Protein AF-A0A1S2LNT1-F1 (afdb_monomer)

Sequence (65 aa):
MHIISSFEHSAFLELAINKLLNRGFEKEKIVAIPLETPTEQPKFFDTIHRADGFSLFDLSAVIAV

pLDDT: mean 72.77, std 18.63, range [41.75, 95.25]

Secondary structure (DSSP, 8-state):
----------HHHHHHHHHHHHTT--GGG-----SS-------TT-SSGGGSS--HHHHHHHHT-

Organism: NCBI:txid85682

Structure (mmCIF, N/CA/C/O backbone):
data_AF-A0A1S2LNT1-F1
#
_entry.id   AF-A0A1S2LNT1-F1
#
loop_
_atom_site.group_PDB
_atom_site.id
_atom_site.type_symbol
_atom_site.label_atom_id
_atom_site.label_alt_id
_atom_site.label_comp_id
_atom_site.label_asym_id
_atom_site.label_entity_id
_atom_site.label_seq_id
_atom_site.pdbx_PDB_ins_code
_atom_site.Cartn_x
_atom_site.Cartn_y
_atom_site.Cartn_z
_atom_site.occupancy
_atom_site.B_iso_or_equiv
_atom_site.auth_seq_id
_atom_site.auth_comp_id
_atom_site.auth_asym_id
_atom_site.auth_atom_id
_atom_site.pdbx_PDB_model_num
ATOM 1 N N . MET A 1 1 ? -0.737 -1.102 20.273 1.00 83.81 1 MET A N 1
ATOM 2 C CA . MET A 1 1 ? 0.320 -1.791 19.499 1.00 83.81 1 MET A CA 1
ATOM 3 C C . MET A 1 1 ? 0.347 -1.161 18.117 1.00 83.81 1 MET A C 1
ATOM 5 O O . MET A 1 1 ? -0.727 -0.992 17.556 1.00 83.81 1 MET A O 1
ATOM 9 N N . HIS A 1 2 ? 1.517 -0.767 17.612 1.00 86.50 2 HIS A N 1
ATOM 10 C CA . HIS A 1 2 ? 1.664 -0.115 16.305 1.00 86.50 2 HIS A CA 1
ATOM 11 C C . HIS A 1 2 ? 2.515 -0.997 15.388 1.00 86.50 2 HIS A C 1
ATOM 13 O O . HIS A 1 2 ? 3.519 -1.544 15.840 1.00 86.50 2 HIS A O 1
ATOM 19 N N . ILE A 1 3 ? 2.094 -1.150 14.131 1.00 89.62 3 ILE A N 1
ATOM 20 C CA . ILE A 1 3 ? 2.838 -1.866 13.088 1.00 89.62 3 ILE A CA 1
ATOM 21 C C . ILE A 1 3 ? 3.392 -0.805 12.142 1.00 89.62 3 ILE A C 1
ATOM 23 O O . ILE A 1 3 ? 2.631 0.025 11.650 1.00 89.62 3 ILE A O 1
ATOM 27 N N . ILE A 1 4 ? 4.705 -0.820 11.922 1.00 92.25 4 ILE A N 1
ATOM 28 C CA . ILE A 1 4 ? 5.398 0.111 11.029 1.00 92.25 4 ILE A CA 1
ATOM 29 C C . ILE A 1 4 ? 6.126 -0.720 9.978 1.00 92.25 4 ILE A C 1
ATOM 31 O O . ILE A 1 4 ? 6.783 -1.708 10.305 1.00 92.25 4 ILE A O 1
ATOM 35 N N . SER A 1 5 ? 6.002 -0.317 8.721 1.00 91.62 5 SER A N 1
ATOM 36 C CA . SER A 1 5 ? 6.631 -0.965 7.574 1.00 91.62 5 SER A CA 1
ATOM 37 C C . SER A 1 5 ? 6.996 0.092 6.541 1.00 91.62 5 SER A C 1
ATOM 39 O O . SER A 1 5 ? 6.213 1.014 6.321 1.00 91.62 5 SER A O 1
ATOM 41 N N . SER A 1 6 ? 8.159 -0.060 5.912 1.00 92.12 6 SER A N 1
ATOM 42 C CA . SER A 1 6 ? 8.607 0.780 4.800 1.00 92.12 6 SER A CA 1
ATOM 43 C C . SER A 1 6 ? 8.518 -0.004 3.494 1.00 92.12 6 SER A C 1
ATOM 45 O O . SER A 1 6 ? 8.819 -1.199 3.477 1.00 92.12 6 SER A O 1
ATOM 47 N N . PHE A 1 7 ? 8.102 0.665 2.423 1.00 89.06 7 PHE A N 1
ATOM 48 C CA . PHE A 1 7 ? 7.964 0.099 1.087 1.00 89.06 7 PHE A CA 1
ATOM 49 C C . PHE A 1 7 ? 8.380 1.133 0.042 1.00 89.06 7 PHE A C 1
ATOM 51 O O . PHE A 1 7 ? 8.156 2.326 0.235 1.00 89.06 7 PHE A O 1
ATOM 58 N N . GLU A 1 8 ? 8.905 0.651 -1.081 1.00 86.62 8 GLU A N 1
ATOM 59 C CA . GLU A 1 8 ? 9.076 1.456 -2.291 1.00 86.62 8 GLU A CA 1
ATOM 60 C C . GLU A 1 8 ? 7.719 1.882 -2.864 1.00 86.62 8 GLU A C 1
ATOM 62 O O . GLU A 1 8 ? 6.727 1.139 -2.779 1.00 86.62 8 GLU A O 1
ATOM 67 N N . HIS A 1 9 ? 7.680 3.060 -3.491 1.00 82.81 9 HIS A N 1
ATOM 68 C CA . HIS A 1 9 ? 6.477 3.534 -4.165 1.00 82.81 9 HIS A CA 1
ATOM 69 C C . HIS A 1 9 ? 6.078 2.573 -5.297 1.00 82.81 9 HIS A C 1
ATOM 71 O O . HIS A 1 9 ? 6.877 2.245 -6.174 1.00 82.81 9 HIS A O 1
ATOM 77 N N . SER A 1 10 ? 4.834 2.086 -5.276 1.00 84.69 10 SER A N 1
ATOM 78 C CA . SER A 1 10 ? 4.293 1.235 -6.338 1.00 84.69 10 SER A CA 1
ATOM 79 C C . SER A 1 10 ? 2.765 1.194 -6.310 1.00 84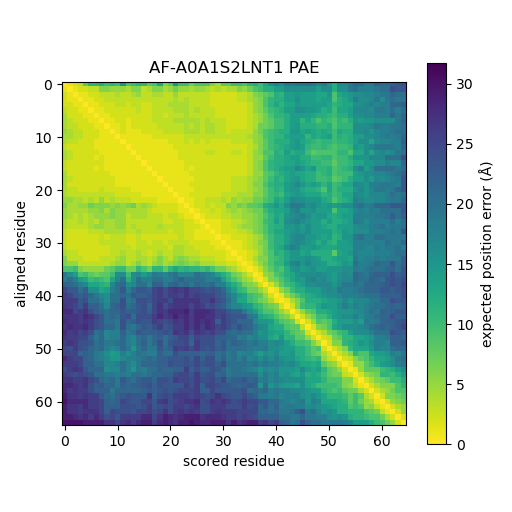.69 10 SER A C 1
ATOM 81 O O . SER A 1 10 ? 2.150 1.248 -5.246 1.00 84.69 10 SER A O 1
ATOM 83 N N . ALA A 1 11 ? 2.138 0.953 -7.463 1.00 85.25 11 ALA A N 1
ATOM 84 C CA . ALA A 1 11 ? 0.685 0.753 -7.547 1.00 85.25 11 ALA A CA 1
ATOM 85 C C . ALA A 1 11 ? 0.185 -0.428 -6.681 1.00 85.25 11 ALA A C 1
ATOM 87 O O . ALA A 1 11 ? -0.957 -0.450 -6.217 1.00 85.25 11 ALA A O 1
ATOM 88 N N . PHE A 1 12 ? 1.039 -1.427 -6.429 1.00 90.62 12 PHE A N 1
ATOM 89 C CA . PHE A 1 12 ? 0.705 -2.544 -5.545 1.00 90.62 12 PHE A CA 1
ATOM 90 C C . PHE A 1 12 ? 0.593 -2.117 -4.080 1.00 90.62 12 PHE A C 1
ATOM 92 O O . PHE A 1 12 ? -0.252 -2.661 -3.364 1.00 90.62 12 PHE A O 1
ATOM 99 N N . LEU A 1 13 ? 1.403 -1.146 -3.645 1.00 90.69 13 LEU A N 1
ATOM 100 C CA . LEU A 1 13 ? 1.329 -0.579 -2.301 1.00 90.69 13 LEU A CA 1
ATOM 101 C C . LEU A 1 13 ? -0.011 0.133 -2.093 1.00 90.69 13 LEU A C 1
ATOM 103 O O . LEU A 1 13 ? -0.701 -0.128 -1.108 1.00 90.69 13 LEU A O 1
ATOM 107 N N . GLU A 1 14 ? -0.433 0.947 -3.058 1.00 89.12 14 GLU A N 1
ATOM 108 C CA . GLU A 1 14 ? -1.735 1.621 -3.015 1.00 89.12 14 GLU A CA 1
ATOM 109 C C . GLU A 1 14 ? -2.898 0.625 -2.985 1.00 89.12 14 GLU A C 1
ATOM 111 O O . GLU A 1 14 ? -3.832 0.752 -2.188 1.00 89.12 14 GLU A O 1
ATOM 116 N N . LEU A 1 15 ? -2.833 -0.422 -3.814 1.00 93.31 15 LEU A N 1
ATOM 117 C CA . LEU A 1 15 ? -3.836 -1.484 -3.819 1.00 93.31 15 LEU A CA 1
ATOM 118 C C . LEU A 1 15 ? -3.882 -2.229 -2.477 1.00 93.31 15 LEU A C 1
ATOM 120 O O . LEU A 1 15 ? -4.964 -2.600 -2.016 1.00 93.31 15 LEU A O 1
ATOM 124 N N . ALA A 1 16 ? -2.731 -2.464 -1.846 1.00 92.62 16 ALA A N 1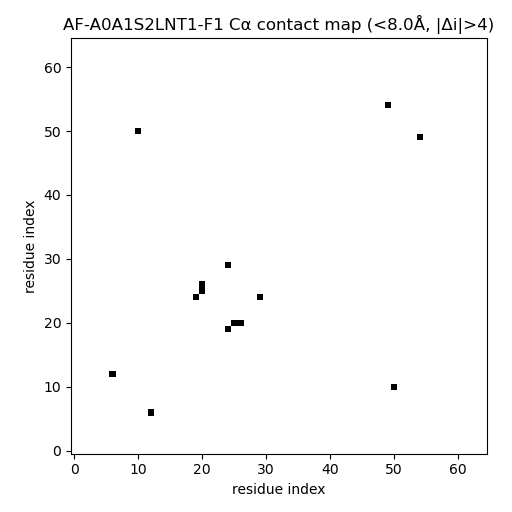
ATOM 125 C CA . ALA A 1 16 ? -2.655 -3.101 -0.537 1.00 92.62 16 ALA A CA 1
ATOM 126 C C . ALA A 1 16 ? -3.303 -2.229 0.549 1.00 92.62 16 ALA A C 1
ATOM 128 O O . ALA A 1 16 ? -4.120 -2.740 1.317 1.00 92.62 16 ALA A O 1
ATOM 129 N N . ILE A 1 17 ? -3.021 -0.921 0.560 1.00 92.06 17 ILE A N 1
ATOM 130 C CA . ILE A 1 17 ? -3.655 0.042 1.474 1.00 92.06 17 ILE A CA 1
ATOM 131 C C . ILE A 1 17 ? -5.176 0.059 1.260 1.00 92.06 17 ILE A C 1
ATOM 133 O O . ILE A 1 17 ? -5.937 -0.075 2.218 1.00 92.06 17 ILE A O 1
ATOM 137 N N . ASN A 1 18 ? -5.638 0.103 0.009 1.00 92.38 18 ASN A N 1
ATOM 138 C CA . ASN A 1 18 ? -7.066 0.042 -0.314 1.00 92.38 18 ASN A CA 1
ATOM 139 C C . ASN A 1 18 ? -7.725 -1.267 0.143 1.00 92.38 18 ASN A C 1
ATOM 141 O O . ASN A 1 18 ? -8.843 -1.261 0.656 1.00 92.38 18 ASN A O 1
ATOM 145 N N . LYS A 1 19 ? -7.036 -2.407 0.018 1.00 95.25 19 LYS A N 1
ATOM 146 C CA . LYS A 1 19 ? -7.532 -3.685 0.550 1.00 95.25 19 LYS A CA 1
ATOM 147 C C . LYS A 1 19 ? -7.647 -3.681 2.072 1.00 95.25 19 LYS A C 1
ATOM 149 O O . LYS A 1 19 ? -8.540 -4.351 2.585 1.00 95.25 19 LYS A O 1
ATOM 154 N N . LEU A 1 20 ? -6.774 -2.970 2.787 1.00 92.56 20 LEU A N 1
ATOM 155 C CA . LEU A 1 20 ? -6.900 -2.802 4.236 1.00 92.56 20 LEU A CA 1
ATOM 156 C C . LEU A 1 20 ? -8.144 -1.977 4.570 1.00 92.56 20 LEU A C 1
ATOM 158 O O . LEU A 1 20 ? -8.981 -2.443 5.337 1.00 92.56 20 LEU A O 1
ATOM 162 N N . LEU A 1 21 ? -8.338 -0.829 3.923 1.00 92.88 21 LEU A N 1
ATOM 163 C CA . LEU A 1 21 ? -9.540 -0.008 4.113 1.00 92.88 21 LEU A CA 1
ATOM 164 C C . LEU A 1 21 ? -10.828 -0.808 3.838 1.00 92.88 21 LEU A C 1
ATOM 166 O O . LEU A 1 21 ? -11.728 -0.854 4.674 1.00 92.88 21 LEU A O 1
ATOM 1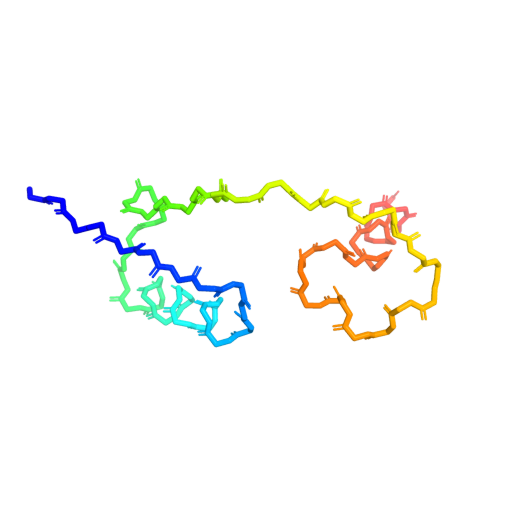70 N N . ASN A 1 22 ? -10.870 -1.555 2.729 1.00 94.06 22 ASN A N 1
ATOM 171 C CA . ASN A 1 22 ? -12.014 -2.400 2.360 1.00 94.06 22 ASN A CA 1
ATOM 172 C C . ASN A 1 22 ? -12.287 -3.551 3.343 1.00 94.06 22 ASN A C 1
ATOM 174 O O . ASN A 1 22 ? -13.392 -4.088 3.371 1.00 94.06 22 ASN A O 1
ATOM 178 N N . ARG A 1 23 ? -11.298 -3.956 4.146 1.00 94.44 23 ARG A N 1
ATOM 179 C CA . ARG A 1 23 ? -11.455 -4.977 5.194 1.00 94.44 23 ARG A CA 1
ATOM 180 C C . ARG A 1 23 ? -11.964 -4.405 6.520 1.00 94.44 23 ARG A C 1
ATOM 182 O O . ARG A 1 23 ? -12.048 -5.151 7.491 1.00 94.44 23 ARG A O 1
ATOM 189 N N . GLY A 1 24 ? -12.312 -3.119 6.562 1.00 91.81 24 GLY A N 1
ATOM 190 C CA . GLY A 1 24 ? -12.867 -2.458 7.742 1.00 91.81 24 GLY A CA 1
ATOM 191 C C . GLY A 1 24 ? -11.823 -1.788 8.632 1.00 91.81 24 GLY A C 1
ATOM 192 O O . GLY A 1 24 ? -12.124 -1.470 9.780 1.00 91.81 24 GLY A O 1
ATOM 193 N N . PHE A 1 25 ? -10.602 -1.570 8.133 1.00 90.94 25 PHE A N 1
ATOM 194 C CA . PHE A 1 25 ? -9.650 -0.717 8.836 1.00 90.94 25 PHE A CA 1
ATOM 195 C C . PHE A 1 25 ? -10.048 0.750 8.648 1.00 90.94 25 PHE A C 1
ATOM 197 O O . PHE A 1 25 ? -10.155 1.237 7.526 1.00 90.94 25 PHE A O 1
ATOM 204 N N . GLU A 1 26 ? -10.263 1.445 9.762 1.00 90.69 26 GLU A N 1
ATOM 205 C CA . GLU A 1 26 ? -10.522 2.886 9.792 1.00 90.69 26 GLU A CA 1
ATOM 206 C C . GLU A 1 26 ? -9.344 3.667 9.199 1.00 90.69 26 GLU A C 1
ATOM 208 O O . GLU A 1 26 ? -8.179 3.383 9.496 1.00 90.69 26 GLU A O 1
ATOM 213 N N . LYS A 1 27 ? -9.647 4.679 8.381 1.00 85.00 27 LYS A N 1
ATOM 214 C CA . LYS A 1 27 ? -8.637 5.511 7.714 1.00 85.00 27 LYS A CA 1
ATOM 215 C C . LYS A 1 27 ? -7.778 6.262 8.730 1.00 85.00 27 LYS A C 1
ATOM 217 O O . LYS A 1 27 ? -6.583 6.426 8.528 1.00 85.00 27 LYS A O 1
ATOM 222 N N . GLU A 1 28 ? -8.370 6.632 9.856 1.00 89.19 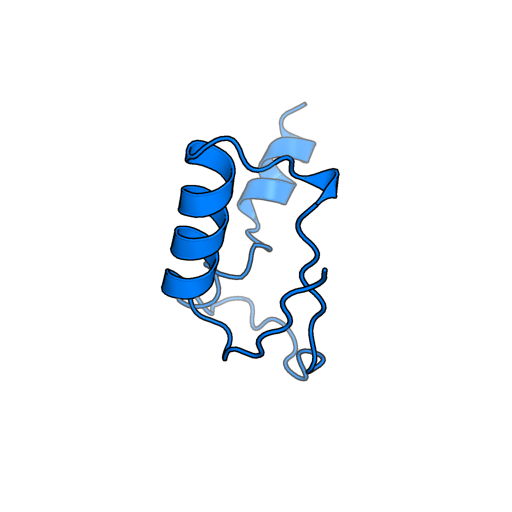28 GLU A N 1
ATOM 223 C CA . GLU A 1 28 ? -7.744 7.310 10.990 1.00 89.19 28 GLU A CA 1
ATOM 224 C C . GLU A 1 28 ? -6.660 6.451 11.663 1.00 89.19 28 GLU A C 1
ATOM 226 O O . GLU A 1 28 ? -5.812 6.970 12.387 1.00 89.19 28 GLU A O 1
ATOM 231 N N . LYS A 1 29 ? -6.673 5.133 11.421 1.00 90.88 29 LYS A N 1
ATOM 232 C CA . LYS A 1 29 ? -5.703 4.170 11.960 1.00 90.88 29 LYS A CA 1
ATOM 233 C C . LYS A 1 29 ? -4.584 3.829 10.973 1.00 90.88 29 LYS A C 1
ATOM 235 O O . LYS A 1 29 ? -3.693 3.058 11.331 1.00 90.88 29 LYS A O 1
ATOM 240 N N . ILE A 1 30 ? -4.611 4.382 9.758 1.00 91.31 30 ILE A N 1
ATOM 241 C CA . ILE A 1 30 ? -3.599 4.161 8.721 1.00 91.31 30 ILE A CA 1
ATOM 242 C C . ILE A 1 30 ? -2.915 5.490 8.408 1.00 91.31 30 ILE A C 1
ATOM 244 O O . ILE A 1 30 ? -3.560 6.465 8.037 1.00 91.31 30 ILE A O 1
ATOM 248 N N . VAL A 1 31 ? -1.589 5.515 8.516 1.00 89.62 31 VAL A N 1
ATOM 249 C CA . VAL A 1 31 ? -0.778 6.685 8.173 1.00 89.62 31 VAL A CA 1
ATOM 250 C C . VAL A 1 31 ? 0.297 6.253 7.186 1.00 89.62 31 VAL A C 1
ATOM 252 O O . VAL A 1 31 ? 1.043 5.312 7.454 1.00 89.62 31 VAL A O 1
ATOM 255 N N . ALA A 1 32 ? 0.369 6.948 6.053 1.00 87.56 32 ALA A N 1
ATOM 256 C CA . ALA A 1 32 ? 1.446 6.822 5.082 1.00 87.56 32 ALA A CA 1
ATOM 257 C C . ALA A 1 32 ? 2.285 8.101 5.127 1.00 87.56 32 ALA A C 1
ATOM 259 O O . ALA A 1 32 ? 1.745 9.201 5.012 1.00 87.56 32 ALA A O 1
ATOM 260 N N . ILE A 1 33 ? 3.593 7.949 5.331 1.00 85.56 33 ILE A N 1
ATOM 261 C CA . ILE A 1 33 ? 4.545 9.060 5.375 1.00 85.56 33 ILE A CA 1
ATOM 262 C C . ILE A 1 33 ? 5.559 8.825 4.254 1.00 85.56 33 ILE A C 1
ATOM 264 O O . ILE A 1 33 ? 6.194 7.768 4.257 1.00 85.56 33 ILE A O 1
ATOM 268 N N . PRO A 1 34 ? 5.719 9.761 3.302 1.00 82.44 34 PRO A N 1
ATOM 269 C CA . PRO A 1 34 ? 6.772 9.658 2.303 1.00 82.44 34 PRO A CA 1
ATOM 270 C C . PRO A 1 34 ? 8.135 9.776 2.993 1.00 82.44 34 PRO A C 1
ATOM 272 O O . PRO A 1 34 ? 8.376 10.722 3.745 1.00 82.44 34 PRO A O 1
ATOM 275 N N . LEU A 1 35 ? 9.011 8.797 2.764 1.00 81.75 35 LEU A N 1
ATOM 276 C CA . LEU A 1 35 ? 10.380 8.798 3.298 1.00 81.75 35 LEU A CA 1
ATOM 277 C C . LEU A 1 35 ? 11.362 9.521 2.373 1.00 81.75 35 LEU A C 1
ATOM 279 O O . LEU A 1 35 ? 12.398 9.999 2.829 1.00 81.75 35 LEU A O 1
ATOM 283 N N . GLU A 1 36 ? 11.007 9.633 1.096 1.00 75.56 36 GLU A N 1
ATOM 284 C CA . GLU A 1 36 ? 11.768 10.344 0.082 1.00 75.56 36 GLU A CA 1
ATOM 285 C C . GLU A 1 36 ? 10.900 11.451 -0.517 1.00 75.56 36 GLU A C 1
ATOM 287 O O . GLU A 1 36 ? 9.726 11.257 -0.837 1.00 75.56 36 GLU A O 1
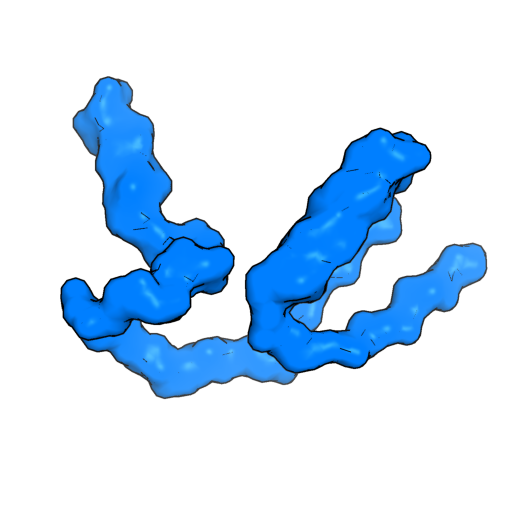ATOM 292 N N . THR A 1 37 ? 11.473 12.644 -0.643 1.00 62.62 37 THR A N 1
ATOM 293 C CA . THR A 1 37 ? 10.880 13.739 -1.416 1.00 62.62 37 THR A CA 1
ATOM 294 C C . THR A 1 37 ? 11.127 13.500 -2.905 1.00 62.62 37 THR A C 1
ATOM 296 O O . THR A 1 37 ? 12.289 13.297 -3.265 1.00 62.62 37 THR A O 1
ATOM 299 N N . PRO A 1 38 ? 10.105 13.596 -3.781 1.00 61.88 38 PRO A N 1
ATOM 300 C CA . PRO A 1 38 ? 10.319 13.513 -5.221 1.00 61.88 38 PRO A CA 1
ATOM 301 C C . PRO A 1 38 ? 11.266 14.634 -5.661 1.00 61.88 38 PRO A C 1
ATOM 303 O O . PRO A 1 38 ? 10.969 15.817 -5.495 1.00 61.88 38 PRO A O 1
ATOM 306 N N . THR A 1 39 ? 12.425 14.270 -6.198 1.00 55.81 39 THR A N 1
ATOM 307 C CA . THR A 1 39 ? 13.436 15.200 -6.725 1.00 55.81 39 THR A CA 1
ATOM 308 C C . THR A 1 39 ? 13.194 15.584 -8.185 1.00 55.81 39 THR A C 1
ATOM 310 O O . THR A 1 39 ? 13.960 16.372 -8.742 1.00 55.81 39 THR A O 1
ATOM 313 N N . GLU A 1 40 ? 12.130 15.085 -8.819 1.00 55.09 40 GLU A N 1
ATOM 314 C CA . GLU A 1 40 ? 11.898 15.286 -10.249 1.00 55.09 40 GLU A CA 1
ATOM 315 C C . GLU A 1 40 ? 10.795 16.311 -10.542 1.00 55.09 40 GLU A C 1
ATOM 317 O O . GLU A 1 40 ? 9.653 16.201 -10.101 1.00 55.09 40 GLU A O 1
ATOM 322 N N . GLN A 1 41 ? 11.157 17.333 -11.324 1.00 50.97 41 GLN A N 1
ATOM 323 C CA . GLN A 1 41 ? 10.212 18.282 -11.908 1.00 50.97 41 GLN A CA 1
ATOM 324 C C . GLN A 1 41 ? 9.254 17.514 -12.832 1.00 50.97 41 GLN A C 1
ATOM 326 O O . GLN A 1 41 ? 9.742 16.749 -13.670 1.00 50.97 41 GLN A O 1
ATOM 331 N N . PRO A 1 42 ? 7.924 17.715 -12.747 1.00 53.12 42 PRO A N 1
ATOM 332 C CA . PRO A 1 42 ? 6.983 16.989 -13.586 1.00 53.12 42 PRO A CA 1
ATOM 333 C C . PRO A 1 42 ? 7.226 17.357 -15.052 1.00 53.12 42 PRO A C 1
ATOM 335 O O . PRO A 1 42 ? 6.891 18.450 -15.514 1.00 53.12 42 PRO A O 1
ATOM 338 N N . LYS A 1 43 ? 7.844 16.444 -15.804 1.00 54.59 43 LYS A N 1
ATOM 339 C CA . LYS A 1 43 ? 7.939 16.557 -17.257 1.00 54.59 43 LYS A CA 1
ATOM 340 C C . LYS A 1 43 ? 6.527 16.368 -17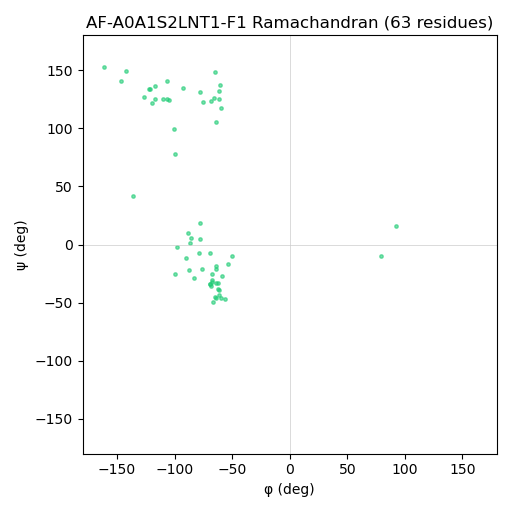.798 1.00 54.59 43 LYS A C 1
ATOM 342 O O . LYS A 1 43 ? 5.903 15.341 -17.561 1.00 54.59 43 LYS A O 1
ATOM 347 N N . PHE A 1 44 ? 6.044 17.353 -18.550 1.00 53.34 44 PHE A N 1
ATOM 348 C CA . PHE A 1 44 ? 4.697 17.438 -19.137 1.00 53.34 44 PHE A CA 1
ATOM 349 C C . PHE A 1 44 ? 4.217 16.195 -19.924 1.00 53.34 44 PHE A C 1
ATOM 351 O O . PHE A 1 44 ? 3.047 16.127 -20.290 1.00 53.34 44 PHE A O 1
ATOM 358 N N . PHE A 1 45 ? 5.091 15.221 -20.190 1.00 51.50 45 PHE A N 1
ATOM 359 C CA . PHE A 1 45 ? 4.823 14.039 -21.005 1.00 51.50 45 PHE A CA 1
ATOM 360 C C . PHE A 1 45 ? 5.368 12.748 -20.388 1.00 51.50 45 PHE A C 1
ATOM 362 O O . PHE A 1 45 ? 5.902 11.906 -21.106 1.00 51.50 45 PHE A O 1
ATOM 369 N N . ASP A 1 46 ? 5.233 12.558 -19.076 1.00 47.06 46 ASP A N 1
ATOM 370 C CA . ASP A 1 46 ? 5.416 11.227 -18.504 1.00 47.06 46 ASP A CA 1
ATOM 371 C C . ASP A 1 46 ? 4.061 10.566 -18.234 1.00 47.06 46 ASP A C 1
ATOM 373 O O . ASP A 1 46 ? 3.349 10.871 -17.281 1.00 47.06 46 ASP A O 1
ATOM 377 N N . THR A 1 47 ? 3.652 9.691 -19.153 1.00 53.62 47 THR A N 1
ATOM 378 C CA . THR A 1 47 ? 2.334 9.032 -19.111 1.00 53.62 47 THR A CA 1
ATOM 379 C C . THR A 1 47 ? 2.317 7.862 -18.115 1.00 53.62 47 THR A C 1
ATOM 381 O O . THR A 1 47 ? 1.252 7.313 -17.840 1.00 53.62 47 THR A O 1
ATOM 384 N N . ILE A 1 48 ? 3.473 7.489 -17.549 1.00 55.97 48 ILE A N 1
ATOM 385 C CA . ILE A 1 48 ? 3.618 6.325 -16.661 1.00 55.97 48 ILE A CA 1
ATOM 386 C C . ILE A 1 48 ? 3.616 6.731 -15.173 1.00 55.97 48 ILE A C 1
ATOM 388 O O . ILE A 1 48 ? 3.131 5.961 -14.349 1.00 55.97 48 ILE A O 1
ATOM 392 N N . HIS A 1 49 ? 3.993 7.969 -14.831 1.00 53.53 49 HIS A N 1
ATOM 393 C CA . HIS A 1 49 ? 3.934 8.521 -13.460 1.00 53.53 49 HIS A CA 1
ATOM 394 C C . HIS A 1 49 ? 2.527 8.958 -12.998 1.00 53.53 49 HIS A C 1
ATOM 396 O O . HIS A 1 49 ? 2.338 9.485 -11.906 1.00 53.53 49 HIS A O 1
ATOM 402 N N . ARG A 1 50 ? 1.490 8.726 -13.811 1.00 51.00 50 ARG A N 1
ATOM 403 C CA . ARG A 1 50 ? 0.102 9.113 -13.500 1.00 51.00 50 ARG A CA 1
ATOM 404 C C . ARG A 1 50 ? -0.529 8.292 -12.357 1.00 51.00 50 ARG A C 1
ATOM 406 O O . ARG A 1 50 ? -1.641 8.601 -11.935 1.00 51.00 50 ARG A O 1
ATOM 413 N N . ALA A 1 51 ? 0.156 7.251 -11.884 1.00 53.59 51 ALA A N 1
ATOM 414 C CA . ALA A 1 51 ? -0.263 6.459 -10.733 1.00 53.59 51 ALA A CA 1
ATOM 415 C C . ALA A 1 51 ? -0.013 7.177 -9.395 1.00 53.59 51 ALA A C 1
ATOM 417 O O . ALA A 1 51 ? -0.725 6.890 -8.448 1.00 53.59 51 ALA A O 1
ATOM 418 N N . ASP A 1 52 ? 0.888 8.166 -9.338 1.00 54.22 52 ASP A N 1
ATOM 419 C CA . ASP A 1 52 ? 1.348 8.800 -8.089 1.00 54.22 52 ASP A CA 1
ATOM 420 C C . ASP A 1 52 ? 0.339 9.823 -7.504 1.00 54.22 52 ASP A C 1
ATOM 422 O O . ASP A 1 52 ? 0.684 10.702 -6.714 1.00 54.22 52 ASP A O 1
ATOM 426 N N . GLY A 1 53 ? -0.931 9.765 -7.921 1.00 52.56 53 GLY A N 1
ATOM 427 C CA . GLY A 1 53 ? -2.022 10.569 -7.358 1.00 52.56 53 GLY A CA 1
ATOM 428 C C . GLY A 1 53 ? -2.116 12.029 -7.825 1.00 52.56 53 GLY A C 1
ATOM 429 O O . GLY A 1 53 ? -3.147 12.655 -7.602 1.00 52.56 53 GLY A O 1
ATOM 430 N N . PHE A 1 54 ? -1.127 12.576 -8.542 1.00 50.66 54 PHE A N 1
ATOM 431 C CA . PHE A 1 54 ? -1.226 13.893 -9.197 1.00 50.66 54 PHE A CA 1
ATOM 432 C C . PHE A 1 54 ? -1.544 13.748 -10.689 1.00 50.66 54 PHE A C 1
ATOM 434 O O . PHE A 1 54 ? -0.691 13.871 -11.566 1.00 50.66 54 PHE A O 1
ATOM 441 N N . SER A 1 55 ? -2.810 13.481 -11.001 1.00 48.34 55 SER A N 1
ATOM 442 C CA . SER A 1 55 ? -3.299 13.473 -12.380 1.00 48.34 55 SER A CA 1
ATOM 443 C C . SER A 1 55 ? -3.866 14.849 -12.739 1.00 48.34 55 SER A C 1
ATOM 445 O O . SER A 1 55 ? -4.694 15.383 -12.010 1.00 48.34 55 SER A O 1
ATOM 447 N N . LEU A 1 56 ? -3.527 15.397 -13.914 1.00 52.12 56 LEU A N 1
ATOM 448 C CA . LEU A 1 56 ? -4.195 16.587 -14.485 1.00 52.12 56 LEU A CA 1
ATOM 449 C C . LEU A 1 56 ? -5.730 16.427 -14.590 1.00 52.12 56 LEU A C 1
ATOM 451 O O . LEU A 1 56 ? -6.457 17.413 -14.720 1.00 52.12 56 LEU A O 1
ATOM 455 N N . PHE A 1 57 ? -6.238 15.193 -14.506 1.00 53.84 57 PHE A N 1
ATOM 456 C CA . PHE A 1 57 ? -7.673 14.922 -14.404 1.00 53.84 57 PHE A CA 1
ATOM 457 C C . PHE A 1 57 ? -8.281 15.391 -13.080 1.00 53.84 57 PHE A C 1
ATOM 459 O O . PHE A 1 57 ? -9.423 15.835 -13.091 1.00 53.84 57 PHE A O 1
ATOM 466 N N . ASP A 1 58 ? -7.533 15.359 -11.976 1.00 51.59 58 ASP A N 1
ATOM 467 C CA . ASP A 1 58 ? -8.020 15.855 -10.684 1.00 51.59 58 ASP A CA 1
ATOM 468 C C . ASP A 1 58 ? -8.160 17.387 -10.711 1.00 51.59 58 ASP A C 1
ATOM 470 O O . ASP A 1 58 ? -9.130 17.941 -10.203 1.00 51.59 58 ASP A O 1
ATOM 474 N N . LEU A 1 59 ? -7.276 18.086 -11.438 1.00 50.69 59 LEU A N 1
ATOM 475 C CA . LEU A 1 59 ? -7.435 19.521 -11.711 1.00 50.69 59 LEU A CA 1
ATOM 476 C C . LEU A 1 59 ? -8.628 19.804 -12.643 1.00 50.69 59 LEU A C 1
ATOM 478 O O . LEU A 1 59 ? -9.338 20.791 -12.471 1.00 50.69 59 LEU A O 1
ATOM 482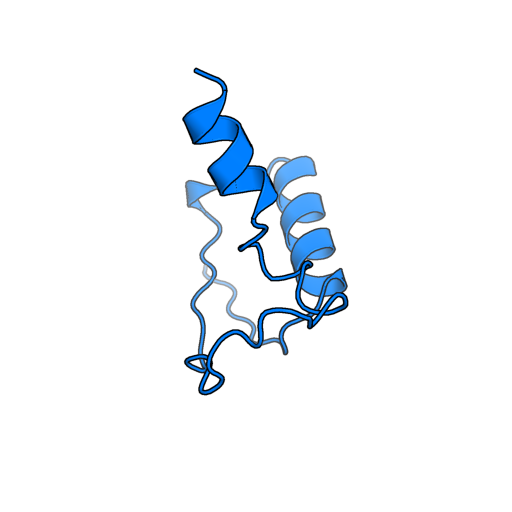 N N . SER A 1 60 ? -8.888 18.917 -13.608 1.00 50.81 60 SER A N 1
ATOM 483 C CA . SER A 1 60 ? -10.039 19.035 -14.516 1.00 50.81 60 SER A CA 1
ATOM 484 C C . SER A 1 60 ? -11.376 18.842 -13.789 1.00 50.81 60 SER A C 1
ATOM 486 O O . SER A 1 60 ? -12.365 19.465 -14.166 1.00 50.81 60 SER A O 1
ATOM 488 N N . ALA A 1 61 ? -11.408 18.040 -12.719 1.00 55.47 61 ALA A N 1
ATOM 489 C CA . ALA A 1 61 ? -12.582 17.895 -11.858 1.00 55.47 61 ALA A CA 1
ATOM 490 C C . ALA A 1 61 ? -12.902 19.177 -11.064 1.00 55.47 61 ALA A C 1
ATOM 492 O O . ALA A 1 61 ? -14.060 19.410 -10.732 1.00 55.47 61 ALA A O 1
ATOM 493 N N . VAL A 1 62 ? -11.904 20.033 -10.812 1.00 51.12 62 VAL A N 1
ATOM 494 C CA . VAL A 1 62 ? -12.080 21.330 -10.133 1.00 51.12 62 VAL A CA 1
ATOM 495 C C . VAL A 1 62 ? -12.533 22.437 -11.095 1.00 51.12 62 VAL A C 1
ATOM 497 O O . VAL A 1 62 ? -13.234 23.347 -10.673 1.00 51.12 62 VAL A O 1
ATOM 500 N N . ILE A 1 63 ? -12.174 22.367 -12.382 1.00 47.06 63 ILE A N 1
ATOM 501 C CA . ILE A 1 63 ? -12.542 23.386 -13.392 1.00 47.06 63 ILE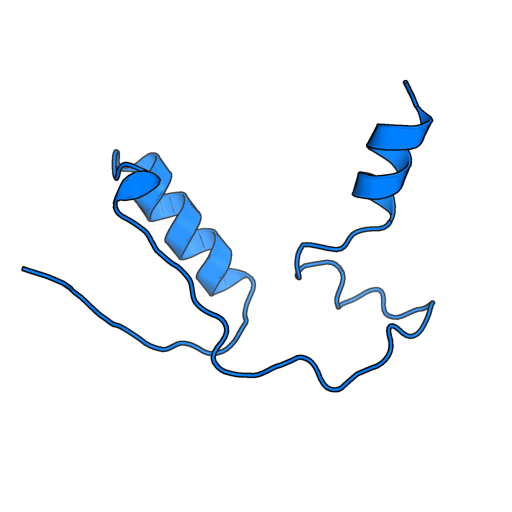 A CA 1
ATOM 502 C C . ILE A 1 63 ? -13.884 23.054 -14.087 1.00 47.06 63 ILE A C 1
ATOM 504 O O . ILE A 1 63 ? -14.451 23.888 -14.786 1.00 47.06 63 ILE A O 1
ATOM 508 N N . ALA A 1 64 ? -14.414 21.842 -13.892 1.00 49.19 64 ALA A N 1
ATOM 509 C CA . ALA A 1 64 ? -15.728 21.426 -14.393 1.00 49.19 64 ALA A CA 1
ATOM 510 C C . ALA A 1 64 ? -16.897 21.734 -13.427 1.00 49.19 64 ALA A C 1
ATOM 512 O O . ALA A 1 64 ? -18.011 21.261 -13.661 1.00 49.19 64 ALA A O 1
ATOM 513 N N . VAL A 1 65 ? -16.646 22.511 -12.365 1.00 41.75 65 VAL A N 1
ATOM 514 C CA . VAL A 1 65 ? -17.646 23.048 -11.423 1.00 41.75 65 VAL A CA 1
ATOM 515 C C . VAL A 1 65 ? -17.710 24.564 -11.542 1.00 41.75 65 VAL A C 1
ATOM 517 O O . VAL A 1 65 ? -16.631 25.194 -11.598 1.00 41.75 65 VAL A O 1
#

Radius of gyration: 14.9 Å; Cα contacts (8 Å, |Δi|>4): 7; chains: 1; bounding box: 31×28×40 Å

Foldseek 3Di:
DDDDDDDDDDLVVVVVVVVCVVVPDDPVNDDDDDPDDPPDDDDPDDPPCCSVPDDVVVVVVVVVD

Mean predicted aligned error: 12.51 Å

Solvent-acces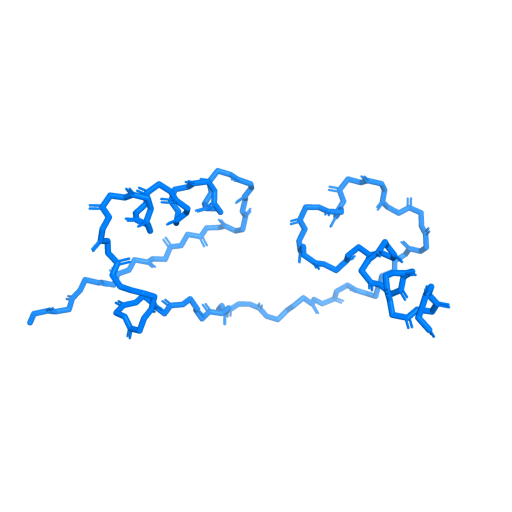sible surface area (backbone atoms only — not comparable to full-atom values): 4658 Å² total; per-residue (Å²): 141,87,88,85,85,88,78,78,93,46,75,66,53,55,51,51,52,49,52,43,44,76,70,70,47,59,68,93,79,59,85,88,77,83,91,68,81,86,87,69,77,85,61,98,81,58,85,77,65,52,76,76,74,74,39,75,63,63,57,49,63,62,71,75,104